Protein AF-A0A7J5Z1Z7-F1 (afdb_monomer_lite)

Organism: Dissostichus mawsoni (NCBI:txid36200)

Foldseek 3Di:
DADPVRHQAQAWQFDKWKKKDDPVVRDIDTWDWDTPGGSDIDTHTDDPDDDDIDIDMDGPGGNVRVVVVVVCCVVPVPPDDDPDDDDDDDDD

Radius of gyration: 17.33 Å; chains: 1; bounding box: 39×31×49 Å

pLDDT: mean 88.52, std 13.88, range [48.69, 98.12]

Structure (mmCIF, N/CA/C/O backbone):
data_AF-A0A7J5Z1Z7-F1
#
_entry.id   AF-A0A7J5Z1Z7-F1
#
loop_
_atom_site.group_PDB
_atom_site.id
_atom_site.type_symbol
_atom_site.label_atom_id
_atom_site.label_alt_id
_atom_site.label_comp_id
_atom_site.label_asym_id
_atom_site.label_entity_id
_atom_site.label_seq_id
_atom_site.pdbx_PDB_ins_code
_atom_site.Cartn_x
_atom_site.Cartn_y
_atom_site.Cartn_z
_atom_site.occupancy
_atom_site.B_iso_or_equiv
_atom_site.auth_seq_id
_atom_site.auth_comp_id
_atom_site.auth_asym_id
_atom_site.auth_atom_id
_atom_site.pdbx_PDB_model_num
ATOM 1 N N . MET A 1 1 ? 9.496 -6.982 1.807 1.00 86.12 1 MET A N 1
ATOM 2 C CA . MET A 1 1 ? 8.822 -7.581 0.630 1.00 86.12 1 MET A CA 1
ATOM 3 C C . MET A 1 1 ? 9.792 -8.541 -0.043 1.00 86.12 1 MET A C 1
ATOM 5 O O . MET 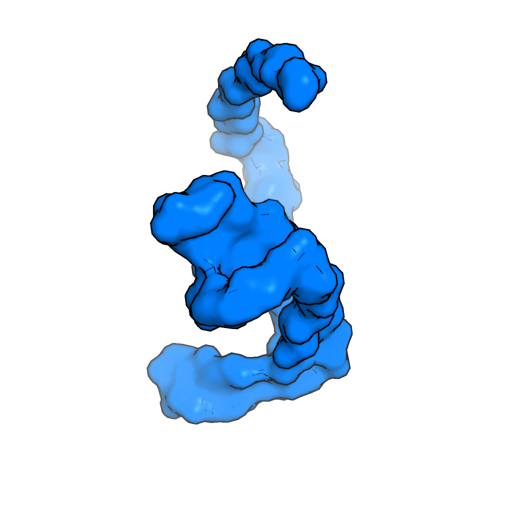A 1 1 ? 10.986 -8.272 0.021 1.00 86.12 1 MET A O 1
ATOM 9 N N . SER A 1 2 ? 9.318 -9.626 -0.661 1.00 89.31 2 SER A N 1
ATOM 10 C CA . SER A 1 2 ? 10.185 -10.625 -1.309 1.00 89.31 2 SER A CA 1
ATOM 11 C C . SER A 1 2 ? 9.851 -10.796 -2.789 1.00 89.31 2 SER A C 1
ATOM 13 O O . SER A 1 2 ? 8.734 -10.500 -3.213 1.00 89.31 2 SER A O 1
ATOM 15 N N . ASP A 1 3 ? 10.831 -11.231 -3.578 1.00 86.56 3 ASP A N 1
ATOM 16 C CA . ASP A 1 3 ? 10.639 -11.599 -4.979 1.00 86.56 3 ASP A CA 1
ATOM 17 C C . ASP A 1 3 ? 9.978 -12.983 -5.126 1.00 86.56 3 ASP A C 1
ATOM 19 O O . ASP A 1 3 ? 9.706 -13.679 -4.146 1.00 86.56 3 ASP A O 1
ATOM 23 N N . PHE A 1 4 ? 9.737 -13.407 -6.370 1.00 86.38 4 PHE A N 1
ATOM 24 C CA . PHE A 1 4 ? 9.146 -14.716 -6.676 1.00 86.38 4 PHE A CA 1
ATOM 25 C C . PHE A 1 4 ? 9.988 -15.909 -6.180 1.00 86.38 4 PHE A C 1
ATOM 27 O O . PHE A 1 4 ? 9.467 -17.005 -6.003 1.00 86.38 4 PHE A O 1
ATOM 34 N N . LYS A 1 5 ? 11.288 -15.708 -5.934 1.00 91.75 5 LYS A N 1
ATOM 35 C CA . LYS A 1 5 ? 12.200 -16.716 -5.373 1.00 91.75 5 LYS A CA 1
ATOM 36 C C . LYS A 1 5 ? 12.304 -16.615 -3.844 1.00 91.75 5 LYS A C 1
ATOM 38 O O . LYS A 1 5 ? 13.167 -17.260 -3.256 1.00 91.75 5 LYS A O 1
ATOM 43 N N . GLY A 1 6 ? 11.471 -15.794 -3.201 1.00 91.75 6 GLY A N 1
ATOM 44 C CA . GLY A 1 6 ? 11.466 -15.579 -1.754 1.00 91.75 6 GLY A CA 1
ATOM 45 C C . GLY A 1 6 ? 12.605 -14.696 -1.238 1.00 91.75 6 GLY A C 1
ATOM 46 O O . GLY A 1 6 ? 12.723 -14.507 -0.028 1.00 91.75 6 GLY A O 1
ATOM 47 N N . ARG A 1 7 ? 13.431 -14.116 -2.115 1.00 93.00 7 ARG A N 1
ATOM 48 C CA . ARG A 1 7 ? 14.557 -13.267 -1.706 1.00 93.00 7 ARG A CA 1
ATOM 49 C C . ARG A 1 7 ? 14.044 -11.881 -1.319 1.00 93.00 7 ARG A C 1
ATOM 51 O O . ARG A 1 7 ? 13.199 -11.349 -2.044 1.00 93.00 7 ARG A O 1
ATOM 58 N N . PRO A 1 8 ? 14.546 -11.264 -0.235 1.00 92.19 8 PRO A N 1
ATOM 59 C CA . PRO A 1 8 ? 14.180 -9.897 0.107 1.00 92.19 8 PRO A CA 1
ATOM 60 C C . PRO A 1 8 ? 14.451 -8.955 -1.064 1.00 92.19 8 PRO A C 1
ATOM 62 O O . PRO A 1 8 ? 15.529 -8.981 -1.663 1.00 92.19 8 PRO A O 1
ATOM 65 N N . LYS A 1 9 ? 13.468 -8.119 -1.399 1.00 92.31 9 LYS A N 1
ATOM 66 C CA . LYS A 1 9 ? 13.682 -7.038 -2.358 1.00 92.31 9 LYS A CA 1
ATOM 67 C C . LYS A 1 9 ? 14.623 -6.014 -1.735 1.00 92.31 9 LYS A C 1
ATOM 69 O O . LYS A 1 9 ? 14.526 -5.738 -0.546 1.00 92.31 9 LYS A O 1
ATOM 74 N N . THR A 1 10 ? 15.487 -5.441 -2.561 1.00 94.25 10 THR A N 1
ATOM 75 C CA . THR A 1 10 ? 16.425 -4.374 -2.183 1.00 94.25 10 THR A CA 1
ATOM 76 C C . THR A 1 10 ? 16.031 -3.022 -2.771 1.00 94.25 10 THR A C 1
ATOM 78 O O . THR A 1 10 ? 16.749 -2.044 -2.603 1.00 94.25 10 THR A O 1
ATOM 81 N N . SER A 1 11 ? 14.895 -2.965 -3.469 1.00 93.56 11 SER A N 1
ATOM 82 C CA . SER A 1 11 ? 14.394 -1.788 -4.170 1.00 93.56 11 SER A CA 1
ATOM 83 C C . SER A 1 11 ? 12.907 -1.569 -3.904 1.00 93.56 11 SER A C 1
ATOM 85 O O . SER A 1 11 ? 12.143 -2.513 -3.663 1.00 93.56 11 SER A O 1
ATOM 87 N N . GLY A 1 12 ? 12.521 -0.295 -3.933 1.00 95.38 12 GLY A N 1
ATOM 88 C CA . GLY A 1 12 ? 11.144 0.172 -3.802 1.00 95.38 12 GLY A CA 1
ATOM 89 C C . GLY A 1 12 ? 10.354 0.145 -5.116 1.00 95.38 12 GLY A C 1
ATOM 90 O O . GLY A 1 12 ? 10.623 -0.647 -6.022 1.00 95.38 12 GLY A O 1
ATOM 91 N N . GLY A 1 13 ? 9.381 1.044 -5.220 1.00 95.62 13 GLY A N 1
ATOM 92 C CA . GLY A 1 13 ? 8.638 1.361 -6.435 1.00 95.62 13 GLY A CA 1
ATOM 93 C C . GLY A 1 13 ? 7.354 0.565 -6.641 1.00 95.62 13 GLY A C 1
ATOM 94 O O . GLY A 1 13 ? 6.744 0.699 -7.695 1.00 95.62 13 GLY A O 1
ATOM 95 N N . ALA A 1 14 ? 6.930 -0.268 -5.685 1.00 95.62 14 ALA A N 1
ATOM 96 C CA . ALA A 1 14 ? 5.630 -0.932 -5.759 1.00 95.62 14 ALA A CA 1
ATOM 97 C C . ALA A 1 14 ? 4.505 0.038 -5.372 1.00 95.62 14 ALA A C 1
ATOM 99 O O . ALA A 1 14 ? 4.636 0.823 -4.434 1.00 95.62 14 ALA A O 1
ATOM 100 N N . PHE A 1 15 ? 3.367 -0.061 -6.058 1.00 96.12 15 PHE A N 1
ATOM 101 C CA . PHE A 1 15 ? 2.165 0.671 -5.688 1.00 96.12 15 PHE A CA 1
ATOM 102 C C . PHE A 1 15 ? 1.365 -0.136 -4.663 1.00 96.12 15 PHE A C 1
ATOM 104 O O . PHE A 1 15 ? 0.758 -1.163 -4.987 1.00 96.12 15 PHE A O 1
ATOM 111 N N . LEU A 1 16 ? 1.399 0.333 -3.415 1.00 96.81 16 LEU A N 1
ATOM 112 C CA . LEU A 1 16 ? 0.674 -0.244 -2.288 1.00 96.81 16 LEU A CA 1
ATOM 113 C C . LEU A 1 16 ? -0.441 0.701 -1.840 1.00 96.81 16 LEU A C 1
ATOM 115 O O . LEU A 1 16 ? -0.249 1.915 -1.773 1.00 96.81 16 LEU A O 1
ATOM 119 N N . LEU A 1 17 ? -1.574 0.123 -1.461 1.00 97.44 17 LEU A N 1
ATOM 120 C CA . LEU A 1 17 ? -2.633 0.801 -0.727 1.00 97.44 17 LEU A CA 1
ATOM 121 C C . LEU A 1 17 ? -2.719 0.204 0.668 1.00 97.44 17 LEU A C 1
ATOM 123 O O . LEU A 1 17 ? -2.667 -1.013 0.833 1.00 97.44 17 LEU A O 1
ATOM 127 N N . ALA A 1 18 ? -2.866 1.062 1.667 1.00 98.06 18 ALA A N 1
ATOM 128 C CA . ALA A 1 18 ? -3.041 0.656 3.048 1.00 98.06 18 ALA A CA 1
ATOM 129 C C . ALA A 1 18 ? -4.319 1.294 3.589 1.00 98.06 18 ALA A C 1
ATOM 131 O O . ALA A 1 18 ? -4.541 2.491 3.399 1.00 98.06 18 ALA A O 1
ATOM 132 N N . ARG A 1 19 ? -5.159 0.517 4.268 1.00 97.00 19 ARG A N 1
ATOM 133 C CA . ARG A 1 19 ? -6.347 1.026 4.959 1.00 97.00 19 ARG A CA 1
ATOM 134 C C . ARG A 1 19 ? -6.481 0.405 6.338 1.00 97.00 19 ARG A C 1
ATOM 136 O O . ARG A 1 19 ? -6.151 -0.761 6.540 1.00 97.00 19 ARG A O 1
ATOM 143 N N . LEU A 1 20 ? -7.004 1.192 7.262 1.00 97.62 20 LEU A N 1
ATOM 144 C CA . LEU A 1 20 ? -7.473 0.734 8.561 1.00 97.62 20 LEU A CA 1
ATOM 145 C C . LEU A 1 20 ? -8.998 0.841 8.546 1.00 97.62 20 LEU A C 1
ATOM 147 O O . LEU A 1 20 ? -9.522 1.865 8.108 1.00 97.62 20 LEU A O 1
ATOM 151 N N . HIS A 1 21 ? -9.717 -0.193 8.976 1.00 96.88 21 HIS A N 1
ATOM 152 C CA . HIS A 1 21 ? -11.181 -0.169 8.972 1.00 96.88 21 HIS A CA 1
ATOM 153 C C . HIS A 1 21 ? -11.804 -0.961 10.121 1.00 96.88 21 HIS A C 1
ATOM 155 O O . HIS A 1 21 ? -11.190 -1.866 10.682 1.00 96.88 21 HIS A O 1
ATOM 161 N N . ASN A 1 22 ? -13.051 -0.633 10.447 1.00 97.50 22 ASN A N 1
ATOM 162 C CA . ASN A 1 22 ? -13.904 -1.391 11.351 1.00 97.50 22 ASN A CA 1
ATOM 163 C C . ASN A 1 22 ? -15.307 -1.497 10.740 1.00 97.50 22 ASN A C 1
ATOM 165 O O . ASN A 1 22 ? -16.045 -0.515 10.666 1.00 97.50 22 ASN A O 1
ATOM 169 N N . SER A 1 23 ? -15.691 -2.706 10.331 1.00 94.88 23 SER A N 1
ATOM 170 C CA . SER A 1 23 ? -16.980 -2.950 9.676 1.00 94.88 23 SER A CA 1
ATOM 171 C C . SER A 1 23 ? -18.184 -2.775 10.605 1.00 94.88 23 SER A C 1
ATOM 173 O O . SER A 1 23 ? -19.252 -2.408 10.128 1.00 94.88 23 SER A O 1
ATOM 175 N 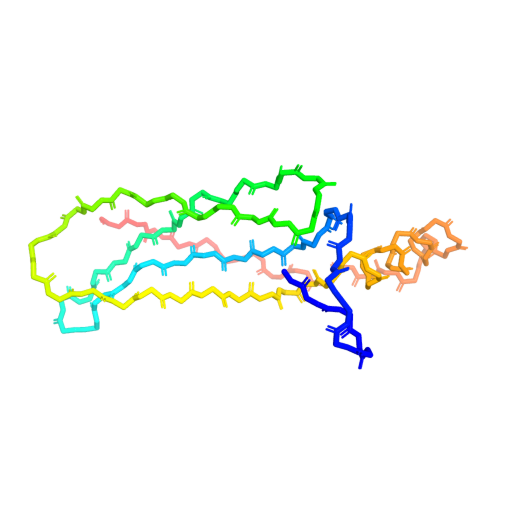N . LYS A 1 24 ? -18.028 -3.004 11.920 1.00 96.19 24 LYS A N 1
ATOM 176 C CA . LYS A 1 24 ? -19.113 -2.824 12.905 1.00 96.19 24 LYS A CA 1
ATOM 177 C C . LYS A 1 24 ? -19.471 -1.345 13.058 1.00 96.19 24 LYS A C 1
ATOM 179 O O . LYS A 1 24 ? -20.642 -1.011 13.172 1.00 96.19 24 LYS A O 1
ATOM 184 N N . LEU A 1 25 ? -18.455 -0.482 13.041 1.00 95.50 25 LEU A N 1
ATOM 185 C CA . LEU A 1 25 ? -18.602 0.971 13.157 1.00 95.50 25 LEU A CA 1
ATOM 186 C C . LEU A 1 25 ? -18.802 1.670 11.807 1.00 95.50 25 LEU A C 1
ATOM 188 O O . LEU A 1 25 ? -18.994 2.879 11.781 1.00 95.50 25 LEU A O 1
ATOM 192 N N . GLN A 1 26 ? -18.706 0.935 10.692 1.00 94.50 26 GLN A N 1
ATOM 193 C CA . GLN A 1 26 ? -18.658 1.498 9.336 1.00 94.50 26 GLN A CA 1
ATOM 194 C C . GLN A 1 26 ? -17.601 2.610 9.184 1.00 94.50 26 GLN A C 1
ATOM 196 O O . GLN A 1 26 ? -17.760 3.543 8.401 1.00 94.50 26 GLN A O 1
ATOM 201 N N . ALA A 1 27 ? -16.499 2.493 9.926 1.00 95.19 27 ALA A N 1
ATOM 202 C CA . ALA A 1 27 ? -15.424 3.472 9.958 1.00 95.19 27 ALA A CA 1
ATOM 203 C C . ALA A 1 27 ? -14.217 2.977 9.156 1.00 95.19 27 ALA A C 1
ATOM 205 O O . ALA A 1 27 ? -13.898 1.782 9.144 1.00 95.19 27 ALA A O 1
ATOM 206 N N . GLY A 1 28 ? -13.511 3.901 8.507 1.00 96.00 28 GLY A N 1
ATOM 207 C CA . GLY A 1 28 ? -12.283 3.584 7.792 1.00 96.00 28 GLY A CA 1
ATOM 208 C C . GLY A 1 28 ? -11.429 4.808 7.503 1.00 96.00 28 GLY A C 1
ATOM 209 O O . GLY A 1 28 ? -11.931 5.917 7.347 1.00 96.00 28 GLY A O 1
ATOM 210 N N . VAL A 1 29 ? -10.120 4.590 7.419 1.00 96.75 29 VAL A N 1
ATOM 211 C CA . VAL A 1 29 ? -9.130 5.612 7.079 1.00 96.75 29 VAL A CA 1
ATOM 212 C C . VAL A 1 29 ? -8.090 5.031 6.126 1.00 96.75 29 VAL A C 1
ATOM 214 O O . VAL A 1 29 ? -7.663 3.879 6.255 1.00 96.75 29 VAL A O 1
ATOM 217 N N . VAL A 1 30 ? -7.680 5.837 5.149 1.00 97.00 30 VAL A N 1
ATOM 218 C CA . VAL A 1 30 ? -6.582 5.496 4.241 1.00 97.00 30 VAL A CA 1
ATOM 219 C C . VAL A 1 30 ? -5.259 5.812 4.930 1.00 97.00 30 VAL A C 1
ATOM 221 O O . VAL A 1 30 ? -5.066 6.903 5.463 1.00 97.00 30 VAL A O 1
ATOM 224 N N . GLY A 1 31 ? -4.345 4.847 4.924 1.00 97.00 31 GLY A N 1
ATOM 225 C CA . GLY A 1 31 ? -2.999 5.013 5.449 1.00 97.00 31 GLY A CA 1
ATOM 226 C C . GLY A 1 31 ? -2.063 5.652 4.432 1.00 97.00 31 GLY A C 1
ATOM 227 O O . GLY A 1 31 ? -2.116 5.360 3.236 1.00 97.00 31 GLY A O 1
ATOM 228 N N . LYS A 1 32 ? -1.142 6.482 4.918 1.00 97.88 32 LYS A N 1
ATOM 229 C CA . LYS A 1 32 ? -0.008 6.954 4.126 1.00 97.88 32 LYS A CA 1
ATOM 230 C C . LYS A 1 32 ? 1.008 5.825 3.997 1.00 97.88 32 LYS A C 1
ATOM 232 O O . LYS A 1 32 ? 1.533 5.354 5.004 1.00 97.88 32 LYS A O 1
ATOM 237 N N . VAL A 1 33 ? 1.325 5.441 2.766 1.00 97.94 33 VAL A N 1
ATOM 238 C CA . VAL A 1 33 ? 2.431 4.522 2.482 1.00 97.94 33 VAL A CA 1
ATOM 239 C C . VAL A 1 33 ? 3.708 5.323 2.240 1.00 97.94 33 VAL A C 1
ATOM 241 O O . VAL A 1 33 ? 3.716 6.276 1.463 1.00 97.94 33 VAL A O 1
ATOM 244 N N 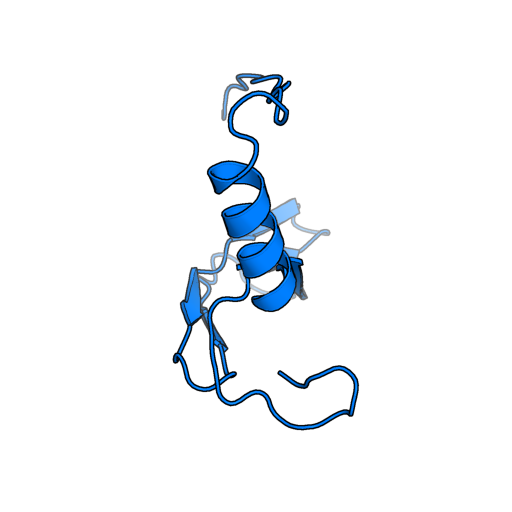. VAL A 1 34 ? 4.788 4.932 2.910 1.00 98.12 34 VAL A N 1
ATOM 245 C CA . VAL A 1 34 ? 6.140 5.462 2.716 1.00 98.12 34 VAL A CA 1
ATOM 246 C C . VAL A 1 34 ? 7.015 4.341 2.177 1.00 98.12 34 VAL A C 1
ATOM 248 O O . VAL A 1 34 ? 7.130 3.289 2.805 1.00 98.12 34 VAL A O 1
ATOM 251 N N . ASP A 1 35 ? 7.612 4.572 1.014 1.00 97.62 35 ASP A N 1
ATOM 252 C CA . ASP A 1 35 ? 8.605 3.687 0.414 1.00 97.62 35 ASP A CA 1
ATOM 253 C C . ASP A 1 35 ? 10.002 4.080 0.905 1.00 97.62 35 ASP A C 1
ATOM 255 O O . ASP A 1 35 ? 10.431 5.220 0.720 1.00 97.62 35 ASP A O 1
ATOM 259 N N . HIS A 1 36 ? 10.707 3.138 1.532 1.00 97.75 36 HIS A N 1
ATOM 260 C CA . HIS A 1 36 ? 12.065 3.354 2.046 1.00 97.75 36 HIS A CA 1
ATOM 261 C C . HIS A 1 36 ? 13.148 3.088 0.997 1.00 97.75 36 HIS A C 1
ATOM 263 O O . HIS A 1 36 ? 14.335 3.140 1.309 1.00 97.75 36 HIS A O 1
ATOM 269 N N . LEU A 1 37 ? 12.753 2.755 -0.237 1.00 96.25 37 LEU A N 1
ATOM 270 C CA . LEU A 1 37 ? 13.615 2.485 -1.392 1.00 96.25 37 LEU A CA 1
ATOM 271 C C . LEU A 1 37 ? 14.558 1.285 -1.235 1.00 96.25 37 LEU A C 1
ATOM 273 O O . LEU A 1 37 ? 15.369 1.022 -2.116 1.00 96.25 37 LEU A O 1
ATOM 277 N N . ASN A 1 38 ? 14.411 0.515 -0.159 1.00 95.38 38 ASN A N 1
ATOM 278 C CA . ASN A 1 38 ? 15.232 -0.650 0.166 1.00 95.38 38 ASN A CA 1
ATOM 279 C C . ASN A 1 38 ? 14.429 -1.967 0.164 1.00 95.38 38 ASN A C 1
ATOM 281 O O . ASN A 1 38 ? 14.879 -2.966 0.715 1.00 95.38 38 ASN A O 1
ATOM 285 N N . GLY A 1 39 ? 13.219 -1.962 -0.414 1.00 93.81 39 GLY A N 1
ATOM 286 C CA . GLY A 1 39 ? 12.298 -3.109 -0.435 1.00 93.81 39 GLY A CA 1
ATOM 287 C C . GLY A 1 39 ? 11.424 -3.271 0.815 1.00 93.81 39 GLY A C 1
ATOM 288 O O . GLY A 1 39 ? 10.646 -4.234 0.910 1.00 93.81 39 GLY A O 1
ATOM 289 N N . SER A 1 40 ? 11.515 -2.325 1.753 1.00 95.94 40 SER A N 1
ATOM 290 C CA . SER A 1 40 ? 10.595 -2.170 2.881 1.00 95.94 40 SER A CA 1
ATOM 291 C C . SER A 1 40 ? 9.715 -0.927 2.721 1.00 95.94 40 SER A C 1
ATOM 293 O O . SER A 1 40 ? 10.078 0.029 2.036 1.00 95.94 40 SER A O 1
ATOM 295 N N . TYR A 1 41 ? 8.546 -0.960 3.361 1.00 97.38 41 TYR A N 1
ATOM 296 C CA . TYR A 1 41 ? 7.544 0.102 3.317 1.00 97.38 41 TYR A CA 1
ATOM 297 C C . TYR A 1 41 ? 6.961 0.299 4.716 1.00 97.38 41 TYR A C 1
ATOM 299 O O . TYR A 1 41 ? 6.802 -0.676 5.453 1.00 97.38 41 TYR A O 1
ATOM 307 N N . SER A 1 42 ? 6.595 1.533 5.056 1.00 97.94 42 SER A N 1
ATOM 308 C CA . SER A 1 42 ? 5.792 1.837 6.246 1.00 97.94 42 SER A CA 1
ATOM 309 C C . SER A 1 42 ? 4.387 2.260 5.843 1.00 97.94 42 SER A C 1
ATOM 311 O O . SER A 1 42 ? 4.225 3.048 4.916 1.00 97.94 42 SER A O 1
ATOM 313 N N . ALA A 1 43 ? 3.380 1.787 6.574 1.00 97.62 43 ALA A N 1
ATOM 314 C CA . ALA A 1 43 ? 2.019 2.309 6.509 1.00 97.62 43 ALA A CA 1
ATOM 315 C C . ALA A 1 43 ? 1.722 3.087 7.798 1.00 97.62 43 ALA A C 1
ATOM 317 O O . ALA A 1 43 ? 1.896 2.556 8.894 1.00 97.62 43 ALA A O 1
ATOM 318 N N . VAL A 1 44 ? 1.308 4.346 7.662 1.00 97.69 44 VAL A N 1
ATOM 319 C CA . VAL A 1 44 ? 1.019 5.256 8.779 1.00 97.69 44 VAL A CA 1
ATOM 320 C C . VAL A 1 44 ? -0.454 5.639 8.738 1.00 97.69 44 VAL A C 1
ATOM 322 O O . VAL A 1 44 ? -0.948 6.072 7.698 1.00 97.69 44 VAL A O 1
ATOM 325 N N . PHE A 1 45 ? -1.149 5.503 9.866 1.00 96.69 45 PHE A N 1
ATOM 326 C CA . PHE A 1 45 ? -2.590 5.729 9.976 1.00 96.69 45 PHE A CA 1
ATOM 327 C C . PHE A 1 45 ? -2.901 6.725 11.093 1.00 96.69 45 PHE A C 1
ATOM 329 O O . PHE A 1 45 ? -2.241 6.713 12.131 1.00 96.69 45 PHE A O 1
ATOM 336 N N . SER A 1 46 ? -3.945 7.530 10.902 1.00 95.06 46 SER A N 1
ATOM 337 C CA . SER A 1 46 ? -4.577 8.283 11.989 1.00 95.06 46 SER A CA 1
ATOM 338 C C . SER A 1 46 ? -5.651 7.413 12.630 1.00 95.06 46 SER A C 1
ATOM 340 O O . SER A 1 46 ? -6.576 6.986 11.942 1.00 95.06 46 SER A O 1
ATOM 342 N N . LEU A 1 47 ? -5.553 7.148 13.931 1.00 93.56 47 LEU A N 1
ATOM 343 C CA . LEU A 1 47 ? -6.587 6.405 14.646 1.00 93.56 47 LEU A CA 1
ATOM 344 C C . LEU A 1 47 ? -7.698 7.373 15.067 1.00 93.56 47 LEU A C 1
ATOM 346 O O . LEU A 1 47 ? -7.476 8.232 15.916 1.00 93.56 47 LEU A O 1
ATOM 350 N N . VAL A 1 48 ? -8.867 7.260 14.433 1.00 93.94 48 VAL A N 1
ATOM 351 C CA . VAL A 1 48 ? -9.990 8.203 14.615 1.00 93.94 48 VAL A CA 1
ATOM 352 C C . VAL A 1 48 ? -11.189 7.592 15.345 1.00 93.94 48 VAL A C 1
ATOM 354 O O . VAL A 1 48 ? -12.232 8.229 15.453 1.00 93.94 48 VAL A O 1
ATOM 357 N N . TRP A 1 49 ? -11.051 6.367 15.855 1.00 96.19 49 TRP A N 1
ATOM 358 C CA . TRP A 1 49 ? -12.046 5.710 16.701 1.00 96.19 49 TRP A CA 1
ATOM 359 C C . TRP A 1 49 ? -11.371 4.845 17.767 1.00 96.19 49 TRP A C 1
ATOM 361 O O . TRP A 1 49 ? -10.227 4.416 17.608 1.00 96.19 49 TRP A O 1
ATOM 371 N N . GLU A 1 50 ? -12.104 4.581 18.845 1.00 95.44 50 GLU A N 1
ATOM 372 C CA . GLU A 1 50 ? -11.720 3.632 19.887 1.00 95.44 50 GLU A CA 1
ATOM 373 C C . GLU A 1 50 ? -12.201 2.213 19.544 1.00 95.44 50 GLU A C 1
ATOM 375 O O . GLU A 1 50 ? -13.276 2.025 18.969 1.00 95.44 50 GLU A O 1
ATOM 380 N N . GLY A 1 51 ? -11.416 1.208 19.936 1.00 94.25 51 GLY A N 1
ATOM 381 C CA . GLY A 1 51 ? -11.774 -0.206 19.837 1.00 94.25 51 GLY A CA 1
ATOM 382 C C . GLY A 1 51 ? -11.106 -0.930 18.671 1.00 94.25 51 GLY A C 1
ATOM 383 O O . GLY A 1 51 ? -10.024 -0.555 18.217 1.00 94.25 51 GLY A O 1
ATOM 384 N N . ASP A 1 52 ? -11.749 -2.006 18.213 1.00 95.50 52 ASP A N 1
ATOM 385 C CA . ASP A 1 52 ? -11.189 -2.901 17.201 1.00 95.50 52 ASP A CA 1
ATOM 386 C C . ASP A 1 52 ? -10.887 -2.168 15.886 1.00 95.50 52 ASP A C 1
ATOM 388 O O . ASP A 1 52 ? -11.638 -1.296 15.431 1.00 95.50 52 ASP A O 1
ATOM 392 N N . ALA A 1 53 ? -9.815 -2.585 15.219 1.00 95.56 53 ALA A N 1
ATOM 393 C CA . ALA A 1 53 ? -9.485 -2.127 13.882 1.00 95.56 53 ALA A CA 1
ATOM 394 C C . ALA A 1 53 ? -8.768 -3.229 13.095 1.00 95.56 53 ALA A C 1
ATOM 396 O O . ALA A 1 53 ? -7.946 -3.969 13.633 1.00 95.56 53 ALA A O 1
ATOM 397 N N . VAL A 1 54 ? -9.071 -3.323 11.802 1.00 97.19 54 VAL A N 1
ATOM 398 C CA . VAL A 1 54 ? -8.439 -4.248 10.861 1.00 97.19 54 VAL A CA 1
ATOM 399 C C . VAL A 1 54 ? -7.531 -3.451 9.937 1.00 97.19 54 VAL A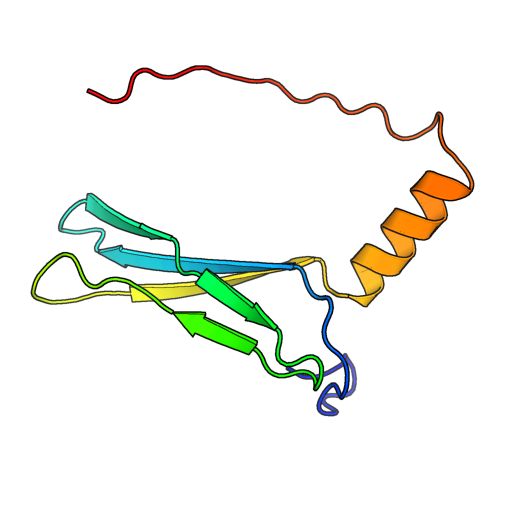 C 1
ATOM 401 O O . VAL A 1 54 ? -7.983 -2.542 9.236 1.00 97.19 54 VAL A O 1
ATOM 404 N N . VAL A 1 55 ? -6.245 -3.804 9.928 1.00 97.06 55 VAL A N 1
ATOM 405 C CA . VAL A 1 55 ? -5.269 -3.281 8.967 1.00 97.06 55 VAL A CA 1
ATOM 406 C C . VAL A 1 55 ? -5.298 -4.153 7.720 1.00 97.06 55 VAL A C 1
ATOM 408 O O . VAL A 1 55 ? -5.133 -5.368 7.798 1.00 97.06 55 VAL A O 1
ATOM 411 N N . GLU A 1 56 ? -5.447 -3.526 6.561 1.00 97.56 56 GLU A N 1
ATOM 412 C CA . GLU A 1 56 ? -5.344 -4.183 5.265 1.00 97.56 56 GLU A CA 1
ATOM 413 C C . GLU A 1 56 ? -4.320 -3.450 4.400 1.00 97.56 56 GLU A C 1
ATOM 415 O O . GLU A 1 56 ? -4.365 -2.226 4.254 1.00 97.56 56 GLU A O 1
ATOM 420 N N . VAL A 1 57 ? -3.395 -4.210 3.814 1.00 96.75 57 VAL A N 1
ATOM 421 C CA . VAL A 1 57 ? -2.401 -3.701 2.870 1.00 96.75 57 VAL A CA 1
ATOM 422 C C . VAL A 1 57 ? -2.518 -4.497 1.580 1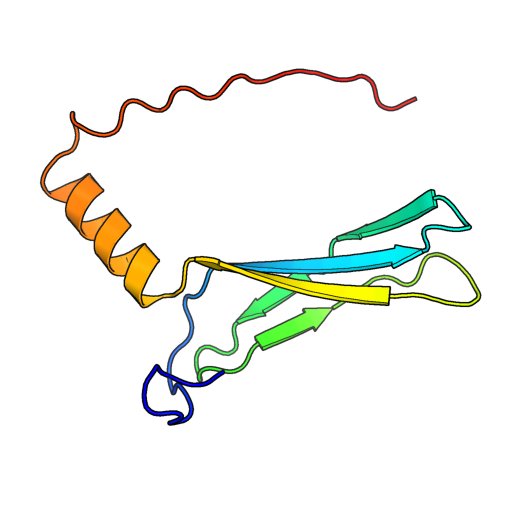.00 96.75 57 VAL A C 1
ATOM 424 O O . VAL A 1 57 ? -2.319 -5.709 1.570 1.00 96.75 57 VAL A O 1
ATOM 427 N N . THR A 1 58 ? -2.815 -3.801 0.489 1.00 96.75 58 THR A N 1
ATOM 428 C CA . THR A 1 58 ? -2.972 -4.385 -0.840 1.00 96.75 58 THR A CA 1
ATOM 429 C C . THR A 1 58 ? -1.852 -3.901 -1.746 1.00 96.75 58 THR A C 1
ATOM 431 O O . THR A 1 58 ? -1.654 -2.700 -1.931 1.00 96.75 58 THR A O 1
ATOM 434 N N . MET A 1 59 ? -1.133 -4.839 -2.355 1.00 94.19 59 MET A N 1
ATOM 435 C CA . MET A 1 59 ? -0.207 -4.540 -3.441 1.00 94.19 59 MET A CA 1
ATOM 436 C C . MET A 1 59 ? -0.966 -4.522 -4.758 1.00 94.19 59 MET A C 1
ATOM 438 O O . MET A 1 59 ? -1.327 -5.571 -5.283 1.00 94.19 59 MET A O 1
ATOM 442 N N . VAL A 1 60 ? -1.212 -3.324 -5.280 1.00 95.81 60 VAL A N 1
ATOM 443 C CA . VAL A 1 60 ? -1.979 -3.135 -6.515 1.00 95.81 60 VAL A CA 1
ATOM 444 C C . VAL A 1 60 ? -1.103 -3.449 -7.725 1.00 95.81 60 VAL A C 1
ATOM 446 O O . VAL A 1 60 ? -1.492 -4.221 -8.599 1.00 95.81 60 VAL A O 1
ATOM 449 N N . HIS A 1 61 ? 0.113 -2.900 -7.752 1.00 94.06 61 HIS A N 1
ATOM 450 C CA . HIS A 1 61 ? 1.100 -3.196 -8.786 1.00 94.06 61 HIS A CA 1
ATOM 451 C C . HIS A 1 61 ? 2.487 -3.357 -8.169 1.00 94.06 61 HIS A C 1
ATOM 453 O O . HIS A 1 61 ? 2.941 -2.510 -7.400 1.00 94.06 61 HIS A O 1
ATOM 459 N N . SER A 1 62 ? 3.190 -4.429 -8.530 1.00 93.81 62 SER A N 1
ATOM 460 C CA . SER A 1 62 ? 4.606 -4.561 -8.194 1.00 93.81 62 SER A CA 1
ATOM 461 C C . SER A 1 62 ? 5.445 -3.544 -8.976 1.00 93.81 62 SER A C 1
ATOM 463 O O . SER A 1 62 ? 5.038 -3.069 -10.039 1.00 93.81 62 SER A O 1
ATOM 465 N N . ALA A 1 63 ? 6.646 -3.244 -8.480 1.00 93.06 63 ALA A N 1
ATOM 466 C CA . ALA A 1 63 ? 7.596 -2.387 -9.192 1.00 93.06 63 ALA A CA 1
ATOM 467 C C . ALA A 1 63 ? 7.910 -2.924 -10.604 1.00 93.06 63 ALA A C 1
ATOM 469 O O . ALA A 1 63 ? 8.028 -2.160 -11.557 1.00 93.06 63 ALA A O 1
ATOM 470 N N . GLU A 1 64 ? 7.977 -4.250 -10.760 1.00 92.19 64 GLU A N 1
ATOM 471 C CA . GLU A 1 64 ? 8.195 -4.920 -12.044 1.00 92.19 64 GLU A CA 1
ATOM 472 C C . GLU A 1 64 ? 7.022 -4.698 -13.007 1.00 92.19 64 GLU A C 1
ATOM 474 O O . GLU A 1 64 ? 7.233 -4.384 -14.178 1.00 92.19 64 GLU A O 1
ATOM 479 N N . ALA A 1 65 ? 5.783 -4.818 -12.516 1.00 93.12 65 ALA A N 1
ATOM 480 C CA . ALA A 1 65 ? 4.594 -4.553 -13.319 1.00 93.12 65 ALA A CA 1
ATOM 481 C C . ALA A 1 65 ? 4.541 -3.083 -13.754 1.00 93.12 65 ALA A C 1
ATOM 483 O O . ALA A 1 65 ? 4.269 -2.797 -14.918 1.00 93.12 65 ALA A O 1
ATOM 484 N N . ILE A 1 66 ? 4.872 -2.153 -12.853 1.00 94.19 66 ILE A N 1
ATOM 485 C CA . ILE A 1 66 ? 4.947 -0.721 -13.168 1.00 94.19 66 ILE A CA 1
ATOM 486 C C . ILE A 1 66 ? 6.005 -0.451 -14.237 1.00 94.19 66 ILE A C 1
ATOM 488 O O . ILE A 1 66 ? 5.718 0.266 -15.194 1.00 94.19 66 ILE A O 1
ATOM 492 N N . ALA A 1 67 ? 7.190 -1.058 -14.140 1.00 94.19 67 ALA A N 1
ATOM 493 C CA . ALA A 1 67 ? 8.233 -0.912 -15.154 1.00 94.19 67 ALA A CA 1
ATOM 494 C C . ALA A 1 67 ? 7.760 -1.391 -16.540 1.00 94.19 67 ALA A C 1
ATOM 496 O O . ALA A 1 67 ? 7.989 -0.716 -17.547 1.00 94.19 67 ALA A O 1
ATOM 497 N N . VAL A 1 68 ? 7.038 -2.517 -16.601 1.00 93.88 68 VAL A N 1
ATOM 498 C CA . VAL A 1 68 ? 6.436 -3.014 -17.850 1.00 93.88 68 VAL A CA 1
ATOM 499 C C . VAL A 1 68 ? 5.375 -2.046 -18.380 1.00 93.88 68 VAL A C 1
ATOM 501 O O . VAL A 1 68 ? 5.404 -1.712 -19.564 1.00 93.88 68 VAL A O 1
ATOM 504 N N . LEU A 1 69 ? 4.470 -1.555 -17.526 1.00 92.31 69 LEU A N 1
ATOM 505 C CA . LEU A 1 69 ? 3.429 -0.596 -17.913 1.00 92.31 69 LEU A CA 1
ATOM 506 C C . LEU A 1 69 ? 4.030 0.712 -18.444 1.00 92.31 69 LEU A C 1
ATOM 508 O O . LEU A 1 69 ? 3.582 1.225 -19.470 1.00 92.31 69 LEU A O 1
ATOM 512 N N . GLN A 1 70 ? 5.073 1.229 -17.794 1.00 92.81 70 GLN A N 1
ATOM 513 C CA . GLN A 1 70 ? 5.793 2.423 -18.238 1.00 92.81 70 GLN A CA 1
ATOM 514 C C . GLN A 1 70 ? 6.466 2.212 -19.597 1.00 92.81 70 GLN A C 1
ATOM 516 O O . GLN A 1 70 ? 6.384 3.090 -20.459 1.00 92.81 70 GLN A O 1
ATOM 521 N N . ARG A 1 71 ? 7.097 1.050 -19.814 1.00 93.88 71 ARG A N 1
ATOM 522 C CA . ARG A 1 71 ? 7.694 0.699 -21.108 1.00 93.88 71 ARG A CA 1
ATOM 523 C C . ARG A 1 71 ? 6.636 0.641 -22.209 1.00 93.88 71 ARG A C 1
ATOM 525 O O . ARG A 1 71 ? 6.791 1.314 -23.221 1.00 93.88 71 ARG A O 1
ATOM 532 N N . LEU A 1 72 ? 5.539 -0.084 -21.987 1.00 90.56 72 LEU A N 1
ATOM 533 C CA . LEU A 1 72 ? 4.450 -0.203 -22.962 1.00 90.56 72 LEU A CA 1
ATOM 534 C C . LEU A 1 72 ? 3.808 1.150 -23.279 1.00 90.56 72 LEU A C 1
ATOM 536 O O . LEU A 1 72 ? 3.523 1.432 -24.438 1.00 90.56 72 LEU A O 1
ATOM 540 N N . THR A 1 73 ? 3.628 2.005 -22.271 1.00 88.69 73 THR A N 1
ATOM 541 C CA . THR A 1 73 ? 3.095 3.363 -22.464 1.00 88.69 73 THR A CA 1
ATOM 542 C C . THR A 1 73 ? 4.021 4.205 -23.346 1.00 88.69 73 THR A C 1
ATOM 544 O O . THR A 1 73 ? 3.549 4.993 -24.159 1.00 88.69 73 THR A O 1
ATOM 547 N N . ARG A 1 74 ? 5.341 4.025 -23.216 1.00 90.12 74 ARG A N 1
ATOM 548 C CA . ARG A 1 74 ? 6.346 4.741 -24.013 1.00 90.12 74 ARG A CA 1
ATOM 549 C C . ARG A 1 74 ? 6.462 4.210 -25.443 1.00 90.12 74 ARG A C 1
ATOM 551 O O . ARG A 1 74 ? 6.554 4.999 -26.374 1.00 90.12 74 ARG A O 1
ATOM 558 N N . GLU A 1 75 ? 6.482 2.891 -25.611 1.00 91.94 75 GLU A N 1
ATOM 559 C CA . GLU A 1 75 ? 6.654 2.224 -26.911 1.00 91.94 75 GLU A CA 1
ATOM 560 C C . GLU A 1 75 ? 5.367 2.241 -27.750 1.00 91.94 75 GLU A C 1
ATOM 562 O O . GLU A 1 75 ? 5.415 2.229 -28.982 1.00 91.94 75 GLU A O 1
ATOM 567 N N . HIS A 1 76 ? 4.203 2.276 -27.096 1.00 87.12 76 HIS A N 1
ATOM 568 C CA . HIS A 1 76 ? 2.892 2.192 -27.738 1.00 87.12 76 HIS A CA 1
ATOM 569 C C . HIS A 1 76 ? 1.905 3.236 -27.180 1.00 87.12 76 HIS A C 1
ATOM 571 O O . HIS A 1 76 ? 0.867 2.865 -26.622 1.00 87.12 76 HIS A O 1
ATOM 577 N N . PRO A 1 77 ? 2.166 4.542 -27.378 1.00 73.94 77 PRO A N 1
ATOM 578 C CA . PRO A 1 77 ? 1.387 5.625 -26.765 1.00 73.94 77 PRO A CA 1
ATOM 579 C C . PRO A 1 77 ? -0.102 5.642 -27.155 1.00 73.94 77 PRO A C 1
ATOM 581 O O . PRO A 1 77 ? -0.919 6.194 -26.427 1.00 73.94 77 PRO A O 1
ATOM 584 N N . TYR A 1 78 ? -0.480 5.008 -28.271 1.00 72.06 78 TYR A N 1
ATOM 585 C CA . TYR A 1 78 ? -1.858 4.984 -28.784 1.00 72.06 78 TYR A CA 1
ATOM 586 C C . TYR A 1 78 ? -2.648 3.703 -28.453 1.00 72.06 78 TYR A C 1
ATOM 588 O O . TYR A 1 78 ? -3.776 3.552 -28.916 1.00 72.06 78 TYR A O 1
ATOM 596 N N . ARG A 1 79 ? -2.082 2.752 -27.689 1.00 63.81 79 ARG A N 1
ATOM 597 C CA . ARG A 1 79 ? -2.763 1.480 -27.349 1.00 63.81 79 ARG A CA 1
ATOM 598 C C . ARG A 1 79 ? -3.484 1.484 -25.999 1.00 63.81 79 ARG A C 1
ATOM 600 O O . ARG A 1 79 ? -4.302 0.602 -25.752 1.00 63.81 79 ARG A O 1
ATOM 607 N N . THR A 1 80 ? -3.226 2.459 -25.137 1.00 59.75 80 THR A N 1
ATOM 608 C CA . THR A 1 80 ? -3.885 2.603 -23.832 1.00 59.75 80 THR A CA 1
ATOM 609 C C . THR A 1 80 ? -5.054 3.582 -23.930 1.00 59.75 80 THR A C 1
ATOM 611 O O . THR A 1 80 ? -4.951 4.752 -23.572 1.00 59.75 80 THR A O 1
ATOM 614 N N . ALA A 1 81 ? -6.202 3.106 -24.418 1.00 60.53 81 ALA A N 1
ATOM 615 C CA . ALA A 1 81 ? -7.456 3.846 -24.296 1.00 60.53 81 ALA A CA 1
ATOM 616 C C . ALA A 1 81 ? -7.934 3.788 -22.834 1.00 60.53 81 ALA A C 1
ATOM 618 O O . ALA A 1 81 ? -8.472 2.777 -22.381 1.00 60.53 81 ALA A O 1
ATOM 619 N N . TRP A 1 82 ? -7.726 4.865 -22.078 1.00 56.97 82 TRP A N 1
ATOM 620 C CA . TRP A 1 82 ? -8.254 4.988 -20.720 1.00 56.97 82 TRP A CA 1
ATOM 621 C C . TRP A 1 82 ? -9.763 5.253 -20.772 1.00 56.97 82 TRP A C 1
ATOM 623 O O . TRP A 1 82 ? -10.206 6.386 -20.939 1.00 56.97 82 TRP A O 1
ATOM 633 N N . LYS A 1 83 ? -10.572 4.200 -20.625 1.00 55.31 83 LYS A N 1
ATOM 634 C CA . LYS A 1 83 ? -12.005 4.323 -20.317 1.00 55.31 83 LYS A CA 1
ATOM 635 C C . LYS A 1 83 ? -12.173 4.417 -18.800 1.00 55.31 83 LYS A C 1
ATOM 637 O O . LYS A 1 83 ? -12.432 3.419 -18.137 1.00 55.31 83 LYS A O 1
ATOM 642 N N . SER A 1 84 ? -12.024 5.617 -18.253 1.00 54.03 84 SER A N 1
ATOM 643 C CA . SER A 1 84 ? -12.386 5.889 -16.859 1.00 54.03 84 SER A CA 1
ATOM 644 C C . SER A 1 84 ? -13.779 6.511 -16.810 1.00 54.03 84 SER A C 1
ATOM 646 O O . SER A 1 84 ? -14.036 7.510 -17.477 1.00 54.03 84 SER A O 1
ATOM 648 N N . ILE A 1 85 ? -14.686 5.921 -16.028 1.00 58.97 85 ILE A N 1
ATOM 649 C CA . ILE A 1 85 ? -15.990 6.518 -15.717 1.00 58.97 85 ILE A CA 1
ATOM 650 C C . ILE A 1 85 ? -15.817 7.269 -14.399 1.00 58.97 85 ILE A C 1
ATOM 652 O O . ILE A 1 85 ? -15.753 6.650 -13.339 1.00 58.97 85 ILE A O 1
ATOM 656 N N . PHE A 1 86 ? -15.725 8.596 -14.455 1.00 52.97 86 PHE A N 1
ATOM 657 C CA . PHE A 1 86 ? -15.820 9.415 -13.251 1.00 52.97 86 PHE A CA 1
ATOM 658 C C . PHE A 1 86 ? -17.286 9.471 -12.819 1.00 52.97 86 PHE A C 1
ATOM 660 O O . PHE A 1 86 ? -18.155 9.855 -13.600 1.00 52.97 86 PHE A O 1
ATOM 667 N N . ARG A 1 87 ? -17.566 9.066 -11.579 1.00 62.62 87 ARG A N 1
ATOM 668 C CA . ARG A 1 87 ? -18.850 9.315 -10.918 1.00 62.62 87 ARG A CA 1
ATOM 669 C C . ARG A 1 87 ? -18.589 10.291 -9.782 1.00 62.62 87 ARG A C 1
ATOM 671 O O . ARG A 1 87 ? -17.837 9.959 -8.870 1.00 62.62 87 ARG A O 1
ATOM 678 N N . SER A 1 88 ? -19.170 11.485 -9.850 1.00 56.62 88 SER A N 1
ATOM 679 C CA . SER A 1 88 ? -19.236 12.367 -8.687 1.00 56.62 88 SER A CA 1
ATOM 680 C C . SER A 1 88 ? -20.266 11.810 -7.706 1.00 56.62 88 SER A C 1
ATOM 682 O O . SER A 1 88 ? -21.361 11.430 -8.120 1.00 56.62 88 SER A O 1
ATOM 684 N N . GLY A 1 89 ? -19.922 11.768 -6.423 1.00 64.81 89 GLY A N 1
ATOM 685 C CA . GLY A 1 89 ? -20.866 11.556 -5.329 1.00 64.81 89 GLY A CA 1
ATOM 686 C C . GLY A 1 89 ? -20.734 12.704 -4.337 1.00 64.81 89 GLY A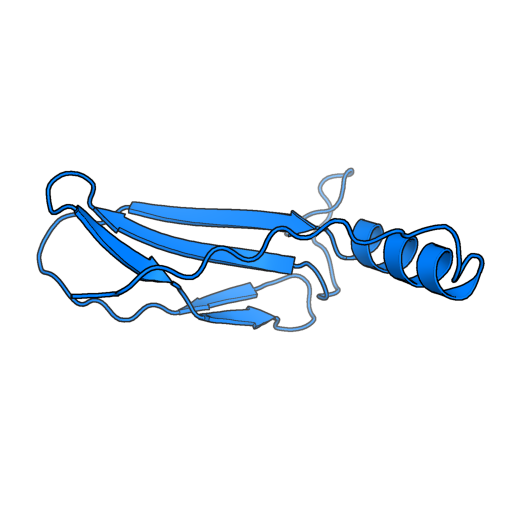 C 1
ATOM 687 O O . GLY A 1 89 ? -19.620 13.172 -4.102 1.00 64.81 89 GLY A O 1
ATOM 688 N N . GLU A 1 90 ? -21.856 13.174 -3.797 1.00 54.34 90 GLU A N 1
ATOM 689 C CA . GLU A 1 90 ? -21.861 14.107 -2.671 1.00 54.34 90 GLU A CA 1
ATOM 690 C C . GLU A 1 90 ? -21.477 13.356 -1.393 1.00 54.34 90 GLU A C 1
ATOM 692 O O . GLU A 1 90 ? -21.967 12.255 -1.130 1.00 54.34 90 GLU A O 1
ATOM 697 N N . VAL A 1 91 ? -20.567 13.944 -0.619 1.00 55.44 91 VAL A N 1
ATOM 698 C CA . VAL A 1 91 ? -20.265 13.515 0.747 1.00 55.44 91 VAL A CA 1
ATOM 699 C C . VAL A 1 91 ? -21.076 14.441 1.650 1.00 55.44 91 VAL A C 1
ATOM 701 O O . VAL A 1 91 ? -20.790 15.638 1.683 1.00 55.44 91 VAL A O 1
ATOM 704 N N . PHE A 1 92 ? -22.123 13.900 2.278 1.00 48.69 92 PHE A N 1
ATOM 705 C CA . PHE A 1 92 ? -22.940 14.598 3.277 1.00 48.69 92 PHE A CA 1
ATOM 706 C C . PHE A 1 92 ? -22.216 14.686 4.621 1.00 48.69 92 PHE A C 1
ATOM 708 O O . PHE A 1 92 ? -21.498 13.715 4.961 1.00 48.69 92 PHE A O 1
#

Secondary structure (DSSP, 8-state):
-B-TTSPBP-----EEEEEEEETTTTEEEEEEEEE-SSS-EEEE----SSS--EEEEEEEE-HHHHHHHHHHHHH-TTS-------------

Sequence (92 aa):
MSDFKGRPKTSGGAFLLARLHNSKLQAGVVGKVVDHLNGSYSAVFSLVWEGDAVVEVTMVHSAEAIAVLQRLTREHPYRTAWKSIFRSGEVF

InterPro domains:
  IPR026845 Neurexophilin/NXPE [PF06312] (8-91)